Protein AF-A0A815EBQ9-F1 (afdb_monomer)

Secondary structure (DSSP, 8-state):
---------TTS-HHHHHHHHHHHHHHHHHHHHTTTHHHHHH-HHHHHHHHHHHHHTTS-GGGHHHHHHHTTTTS-HHHHHHHHHHHHHHHHHH-

Solvent-accessible surface area (backbone atoms only — not comparable to full-atom values): 5783 Å² total; per-residue (Å²): 138,86,84,86,80,85,72,78,59,99,83,62,57,68,66,59,54,53,45,41,52,57,48,36,49,52,54,50,50,52,40,51,74,67,69,38,53,60,52,44,73,74,33,68,66,59,36,49,45,55,50,49,56,43,49,45,70,68,50,64,72,91,52,38,65,66,53,55,74,60,56,60,74,88,48,54,76,67,59,46,58,75,40,44,67,56,54,48,51,47,50,77,75,75,108

Mean predicted aligned error: 10.31 Å

Radius of gyration: 14.0 Å; Cα contacts (8 Å, |Δi|>4): 45; chains: 1; bounding box: 24×34×37 Å

Structure (mmCIF, N/CA/C/O backbone):
data_AF-A0A815EBQ9-F1
#
_entry.id   AF-A0A815EBQ9-F1
#
loop_
_atom_site.group_PDB
_atom_site.id
_atom_site.type_symbol
_atom_site.label_atom_id
_atom_site.label_alt_id
_atom_site.label_comp_id
_atom_site.label_asym_id
_atom_site.label_entity_id
_atom_site.label_seq_id
_atom_site.pdbx_PDB_ins_code
_atom_site.Cartn_x
_atom_site.Cartn_y
_atom_site.Cartn_z
_atom_site.occupancy
_atom_site.B_iso_or_equiv
_atom_site.auth_seq_id
_atom_site.auth_comp_id
_atom_site.auth_asym_id
_atom_site.auth_atom_id
_atom_site.pdbx_PDB_model_num
ATOM 1 N N . MET A 1 1 ? 11.929 -23.136 4.005 1.00 36.25 1 MET A N 1
ATOM 2 C CA . MET A 1 1 ? 10.779 -22.387 4.549 1.00 36.25 1 MET A CA 1
ATOM 3 C C . MET A 1 1 ? 11.034 -22.233 6.036 1.00 36.25 1 MET A C 1
ATOM 5 O O . MET A 1 1 ? 10.926 -23.215 6.753 1.00 36.25 1 MET A O 1
ATOM 9 N N . ASP A 1 2 ? 11.507 -21.063 6.455 1.00 36.50 2 ASP A N 1
ATOM 10 C CA . ASP A 1 2 ? 11.696 -20.718 7.868 1.00 36.50 2 ASP A CA 1
ATOM 11 C C . ASP A 1 2 ? 10.365 -20.159 8.390 1.00 36.50 2 ASP A C 1
ATOM 13 O O . ASP A 1 2 ? 9.827 -19.196 7.840 1.00 36.50 2 ASP A O 1
ATOM 17 N N . GLY A 1 3 ? 9.793 -20.850 9.375 1.00 46.34 3 GLY A N 1
ATOM 18 C CA . GLY A 1 3 ? 8.498 -20.562 9.975 1.00 46.34 3 GLY A CA 1
ATOM 19 C C . GLY A 1 3 ? 8.587 -19.610 11.163 1.00 46.34 3 GLY A C 1
ATOM 20 O O . GLY A 1 3 ? 8.402 -20.035 12.300 1.00 46.34 3 GLY A O 1
ATOM 21 N N . THR A 1 4 ? 8.778 -18.314 10.912 1.00 47.97 4 THR A N 1
ATOM 22 C CA . THR A 1 4 ? 8.848 -17.290 11.974 1.00 47.97 4 THR A CA 1
ATOM 23 C C . THR A 1 4 ? 7.594 -16.407 12.105 1.00 47.97 4 THR A C 1
ATOM 25 O O . THR A 1 4 ? 7.691 -15.222 12.406 1.00 47.97 4 THR A O 1
ATOM 28 N N . PHE A 1 5 ? 6.389 -16.969 11.939 1.00 45.28 5 PHE A N 1
ATOM 29 C CA . PHE A 1 5 ? 5.119 -16.258 12.216 1.00 45.28 5 PHE A CA 1
ATOM 30 C C . PHE A 1 5 ? 4.313 -16.821 13.406 1.00 45.28 5 PHE A C 1
ATOM 32 O O . PHE A 1 5 ? 3.143 -16.490 13.569 1.00 45.28 5 PHE A O 1
ATOM 39 N N . CYS A 1 6 ? 4.896 -17.677 14.251 1.00 48.28 6 CYS A N 1
ATOM 40 C CA . CYS A 1 6 ? 4.098 -18.526 15.149 1.00 48.28 6 CYS A CA 1
ATOM 41 C C . CYS A 1 6 ? 3.786 -18.001 16.558 1.00 48.28 6 CYS A C 1
ATOM 43 O O . CYS A 1 6 ? 3.192 -18.750 17.327 1.00 48.28 6 CYS A O 1
ATOM 45 N N . THR A 1 7 ? 4.085 -16.759 16.936 1.00 48.44 7 THR A N 1
ATOM 46 C CA . THR A 1 7 ? 3.634 -16.269 18.254 1.00 48.44 7 THR A CA 1
ATOM 47 C C . THR A 1 7 ? 3.220 -14.813 18.203 1.00 48.44 7 THR A C 1
ATOM 49 O O . THR A 1 7 ? 4.060 -13.914 18.230 1.00 48.44 7 THR A O 1
ATOM 52 N N . ALA A 1 8 ? 1.907 -14.587 18.160 1.00 49.62 8 ALA A N 1
ATOM 53 C CA . ALA A 1 8 ? 1.347 -13.300 18.526 1.00 49.62 8 ALA A CA 1
ATOM 54 C C . ALA A 1 8 ? 1.682 -13.008 20.004 1.00 49.62 8 ALA A C 1
ATOM 56 O O . ALA A 1 8 ? 1.584 -13.919 20.833 1.00 49.62 8 ALA A O 1
ATOM 57 N N . PRO A 1 9 ? 2.103 -11.780 20.351 1.00 51.97 9 PRO A N 1
ATOM 58 C CA . PRO A 1 9 ? 2.390 -11.408 21.730 1.00 51.97 9 PRO A CA 1
ATOM 59 C C . PRO A 1 9 ? 1.181 -11.682 22.638 1.00 51.97 9 PRO A C 1
ATOM 61 O O . PRO A 1 9 ? 0.050 -11.454 22.212 1.00 51.97 9 PRO A O 1
ATOM 64 N N . PRO A 1 10 ? 1.384 -12.097 23.899 1.00 51.16 10 PRO A N 1
ATOM 65 C CA . PRO A 1 10 ? 0.303 -12.519 24.800 1.00 51.16 10 PRO A CA 1
ATOM 66 C C . PRO A 1 10 ? -0.728 -11.426 25.149 1.00 51.16 10 PRO A C 1
ATOM 68 O O . PRO A 1 10 ? -1.750 -11.738 25.748 1.00 51.16 10 PRO A O 1
ATOM 71 N N . ASN A 1 11 ? -0.498 -10.174 24.731 1.00 55.22 11 ASN A N 1
ATOM 72 C CA . ASN A 1 11 ? -1.406 -9.034 24.908 1.00 55.22 11 ASN A CA 1
ATOM 73 C C . ASN A 1 11 ? -1.946 -8.474 23.577 1.00 55.22 11 ASN A C 1
ATOM 75 O O . ASN A 1 11 ? -2.493 -7.375 23.549 1.00 55.22 11 ASN A O 1
ATOM 79 N N . PHE A 1 12 ? -1.736 -9.174 22.459 1.00 49.34 12 PHE A N 1
ATOM 80 C CA . PHE A 1 12 ? -2.249 -8.757 21.158 1.00 49.34 12 PHE A CA 1
ATOM 81 C C . PHE A 1 12 ? -3.662 -9.317 20.984 1.00 49.34 12 PHE A C 1
ATOM 83 O O . PHE A 1 12 ? -3.846 -10.531 20.884 1.00 49.34 12 PHE A O 1
ATOM 90 N N . ASP A 1 13 ? -4.657 -8.431 20.994 1.00 54.75 13 ASP A N 1
ATOM 91 C CA . ASP A 1 13 ? -6.068 -8.796 20.873 1.00 54.75 13 ASP A CA 1
ATOM 92 C C . ASP A 1 13 ? -6.283 -9.628 19.597 1.00 54.75 13 ASP A C 1
ATOM 94 O O . ASP A 1 13 ? -5.869 -9.229 18.502 1.00 54.75 13 ASP A O 1
ATOM 98 N N . GLN A 1 14 ? -6.924 -1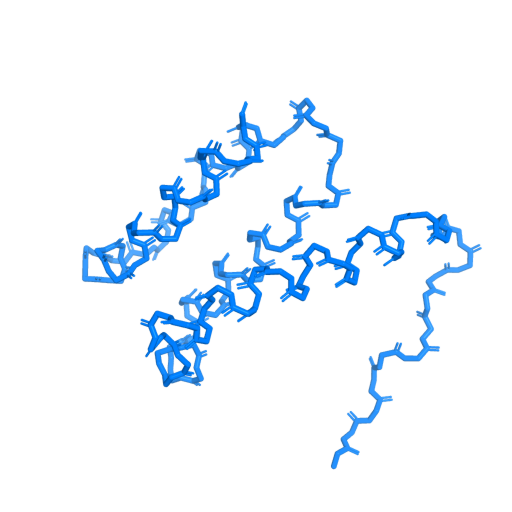0.794 19.719 1.00 52.62 14 GLN A N 1
ATOM 99 C CA . GLN A 1 14 ? -7.138 -11.717 18.591 1.00 52.62 14 GLN A CA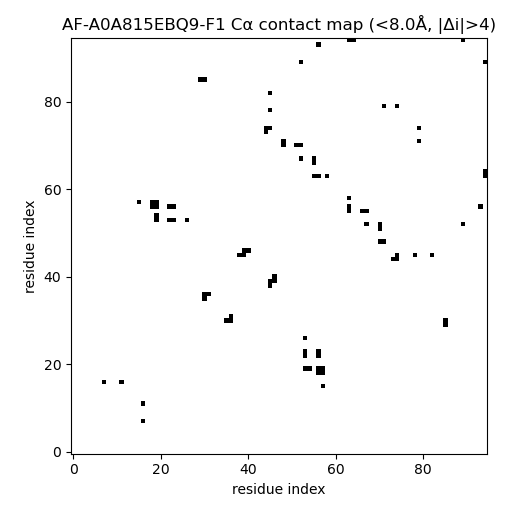 1
ATOM 100 C C . GLN A 1 14 ? -7.851 -11.040 17.411 1.00 52.62 14 GLN A C 1
ATOM 102 O O . GLN A 1 14 ? -7.641 -11.400 16.253 1.00 52.62 14 GLN A O 1
ATOM 107 N N . MET A 1 15 ? -8.651 -10.017 17.703 1.00 52.53 15 MET A N 1
ATOM 108 C CA . MET A 1 15 ? -9.361 -9.206 16.723 1.00 52.53 15 MET A CA 1
ATOM 109 C C . MET A 1 15 ? -8.410 -8.392 15.828 1.00 52.53 15 MET A C 1
ATOM 111 O O . MET A 1 15 ? -8.596 -8.384 14.611 1.00 52.53 15 MET A O 1
ATOM 115 N N . PHE A 1 16 ? -7.333 -7.820 16.384 1.00 53.28 16 PHE A N 1
ATOM 116 C CA . PHE A 1 16 ? -6.304 -7.133 15.590 1.00 53.28 16 PHE A CA 1
ATOM 117 C C . PHE A 1 16 ? -5.533 -8.108 14.701 1.00 53.28 16 PHE A C 1
ATOM 119 O O . PHE A 1 16 ? -5.151 -7.753 13.591 1.00 53.28 16 PHE A O 1
ATOM 126 N N . ILE A 1 17 ? -5.339 -9.353 15.143 1.00 57.06 17 ILE A N 1
ATOM 127 C CA . ILE A 1 17 ? -4.673 -10.393 14.345 1.00 57.06 17 ILE A CA 1
ATOM 128 C C . ILE A 1 17 ? -5.544 -10.795 13.146 1.00 57.06 17 ILE A C 1
ATOM 130 O O . ILE A 1 17 ? -5.047 -10.896 12.026 1.00 57.06 17 ILE A O 1
ATOM 134 N N . ILE A 1 18 ? -6.849 -10.995 13.353 1.00 59.16 18 ILE A N 1
ATOM 135 C CA . ILE A 1 18 ? -7.782 -11.349 12.272 1.00 59.16 18 ILE A CA 1
ATOM 136 C C . ILE A 1 18 ? -7.895 -10.199 11.262 1.00 59.16 18 ILE A C 1
ATOM 138 O O . ILE A 1 18 ? -7.839 -10.445 10.053 1.00 59.16 18 ILE A O 1
ATOM 142 N N . GLN A 1 19 ? -7.979 -8.951 11.739 1.00 57.16 19 GLN A N 1
ATOM 143 C CA . GLN A 1 19 ? -7.914 -7.775 10.870 1.00 57.16 19 GLN A CA 1
ATOM 144 C C . GLN A 1 19 ? -6.584 -7.720 10.114 1.00 57.16 19 GLN A C 1
ATOM 146 O O . GLN A 1 19 ? -6.617 -7.615 8.895 1.00 57.16 19 GLN A O 1
ATOM 151 N N . ALA A 1 20 ? -5.435 -7.911 10.772 1.00 60.12 20 ALA A N 1
ATOM 152 C CA . ALA A 1 20 ? -4.115 -7.917 10.126 1.00 60.12 20 ALA A CA 1
ATOM 153 C C . ALA A 1 20 ? -4.036 -8.904 8.968 1.00 60.12 20 ALA A C 1
ATOM 155 O O . ALA A 1 20 ? -3.555 -8.572 7.886 1.00 60.12 20 ALA A O 1
ATOM 156 N N . ILE A 1 21 ? -4.512 -10.127 9.201 1.00 65.06 21 ILE A N 1
ATOM 157 C CA . ILE A 1 21 ? -4.451 -11.204 8.219 1.00 65.06 21 ILE A CA 1
ATOM 158 C C . ILE A 1 21 ? -5.397 -10.903 7.057 1.00 65.06 21 ILE A C 1
ATOM 160 O O . ILE A 1 21 ? -4.981 -10.994 5.903 1.00 65.06 21 ILE A O 1
ATOM 164 N N . SER A 1 22 ? -6.641 -10.503 7.330 1.00 65.94 22 SER A N 1
ATOM 165 C CA . SER A 1 22 ? -7.618 -10.162 6.286 1.00 65.94 22 SER A CA 1
ATOM 166 C C . SER A 1 22 ? -7.136 -8.985 5.429 1.00 65.94 22 SER A C 1
ATOM 168 O O . SER A 1 22 ? -7.100 -9.054 4.197 1.00 65.94 22 SER A O 1
ATOM 170 N N . HIS A 1 23 ? -6.672 -7.931 6.095 1.00 66.00 23 HIS A N 1
ATOM 171 C CA . HIS A 1 23 ? -6.238 -6.676 5.500 1.00 66.00 23 HIS A CA 1
ATOM 172 C C . HIS A 1 23 ? -4.933 -6.838 4.717 1.00 66.00 23 HIS A C 1
ATOM 174 O O . HIS A 1 23 ? -4.863 -6.472 3.542 1.00 66.00 23 HIS A O 1
ATOM 180 N N . GLY A 1 24 ? -3.933 -7.487 5.318 1.00 67.31 24 GLY A N 1
ATOM 181 C CA . GLY A 1 24 ? -2.674 -7.825 4.661 1.00 67.31 24 GLY A CA 1
ATOM 182 C C . GLY A 1 24 ? -2.884 -8.726 3.445 1.00 67.31 24 GLY A C 1
ATOM 183 O O . GLY A 1 24 ? -2.292 -8.491 2.393 1.00 67.31 24 GLY A O 1
ATOM 184 N N . THR A 1 25 ? -3.799 -9.698 3.530 1.00 68.75 25 THR A N 1
ATOM 185 C CA . THR A 1 25 ? -4.133 -10.563 2.388 1.00 68.75 25 THR A CA 1
ATOM 186 C C . THR A 1 25 ? -4.812 -9.780 1.261 1.00 68.75 25 THR A C 1
ATOM 188 O O . THR A 1 25 ? -4.535 -10.040 0.092 1.00 68.75 25 THR A O 1
ATOM 191 N N . CYS A 1 26 ? -5.677 -8.811 1.579 1.00 71.44 26 CYS A N 1
ATOM 192 C CA . CYS A 1 26 ? -6.337 -7.966 0.582 1.00 71.44 26 CYS A CA 1
ATOM 193 C C . CYS A 1 26 ? -5.331 -7.078 -0.167 1.00 71.44 26 CYS A C 1
ATOM 195 O O . CYS A 1 26 ? -5.307 -7.071 -1.399 1.00 71.44 26 CYS A O 1
ATOM 197 N N . VAL A 1 27 ? -4.443 -6.400 0.566 1.00 67.00 27 VAL A N 1
ATOM 198 C CA . VAL A 1 27 ? -3.379 -5.568 -0.019 1.00 67.00 27 VAL A CA 1
ATOM 199 C C . VAL A 1 27 ? -2.433 -6.419 -0.868 1.00 67.00 27 VAL A C 1
ATOM 201 O O . VAL A 1 27 ? -2.141 -6.060 -2.007 1.00 67.00 27 VAL A O 1
ATOM 204 N N . TYR A 1 28 ? -2.014 -7.586 -0.371 1.00 69.75 28 TYR A N 1
ATOM 205 C CA . TYR A 1 28 ? -1.114 -8.477 -1.102 1.00 69.75 28 TYR A CA 1
ATOM 206 C C . TYR A 1 28 ? -1.740 -9.036 -2.390 1.00 69.75 28 TYR A C 1
ATOM 208 O O . TYR A 1 28 ? -1.085 -9.066 -3.430 1.00 69.75 28 TYR A O 1
ATOM 216 N N . LYS A 1 29 ? -3.029 -9.400 -2.370 1.00 75.31 29 LYS A N 1
ATOM 217 C CA . LYS A 1 29 ? -3.765 -9.781 -3.588 1.00 75.31 29 LYS A CA 1
ATOM 218 C C . LYS A 1 29 ? -3.838 -8.636 -4.597 1.00 75.31 29 LYS A C 1
ATOM 220 O O . LYS A 1 29 ? -3.722 -8.879 -5.795 1.00 75.31 29 LYS A O 1
ATOM 225 N N . ASN A 1 30 ? -3.993 -7.398 -4.128 1.00 70.44 30 ASN A N 1
ATOM 226 C CA . ASN A 1 30 ? -4.014 -6.223 -4.998 1.00 70.44 30 ASN A CA 1
ATOM 227 C C . ASN A 1 30 ? -2.647 -6.005 -5.673 1.00 70.44 30 ASN A C 1
ATOM 229 O O . ASN A 1 30 ? -2.588 -5.811 -6.885 1.00 70.44 30 ASN A O 1
ATOM 233 N N . VAL A 1 31 ? -1.550 -6.157 -4.922 1.00 70.62 31 VAL A N 1
ATOM 234 C CA . VAL A 1 31 ? -0.172 -6.141 -5.455 1.00 70.62 31 VAL A CA 1
ATOM 235 C C . VAL A 1 31 ? 0.016 -7.221 -6.526 1.00 70.62 31 VAL A C 1
ATOM 237 O O . VAL A 1 31 ? 0.526 -6.929 -7.605 1.00 70.62 31 VAL A O 1
ATOM 240 N N . GLN A 1 32 ? -0.462 -8.445 -6.279 1.00 71.56 32 GLN A N 1
ATOM 241 C CA . GLN A 1 32 ? -0.382 -9.531 -7.262 1.00 71.56 32 GLN A CA 1
ATOM 242 C C . GLN A 1 32 ? -1.199 -9.258 -8.529 1.00 71.56 32 GLN A C 1
ATOM 244 O O . GLN A 1 32 ? -0.723 -9.515 -9.631 1.00 71.56 32 GLN A O 1
ATOM 249 N N . SER A 1 33 ? -2.409 -8.709 -8.389 1.00 73.25 33 SER A N 1
ATOM 250 C CA . SER A 1 33 ? -3.296 -8.415 -9.525 1.00 73.25 33 SER A CA 1
ATOM 251 C C . SER A 1 33 ? -2.791 -7.306 -10.452 1.00 73.25 33 SER A C 1
ATOM 253 O O . SER A 1 33 ? -3.246 -7.214 -11.588 1.00 73.25 33 SER A O 1
ATOM 255 N N . ARG A 1 34 ? -1.858 -6.472 -9.979 1.00 69.50 34 ARG A N 1
ATOM 256 C CA . ARG A 1 34 ? -1.312 -5.318 -10.710 1.00 69.50 34 ARG A CA 1
ATOM 257 C C . ARG A 1 34 ? 0.079 -5.573 -11.293 1.00 69.50 34 ARG A C 1
ATOM 259 O O . ARG A 1 34 ? 0.770 -4.625 -11.640 1.00 69.50 34 ARG A O 1
ATOM 266 N N . ASP A 1 35 ? 0.495 -6.837 -11.351 1.00 70.75 35 ASP A N 1
ATOM 267 C CA . ASP A 1 35 ? 1.817 -7.271 -11.825 1.00 70.75 35 ASP A CA 1
ATOM 268 C C . ASP A 1 35 ? 3.005 -6.669 -11.043 1.00 70.75 35 ASP A C 1
ATOM 270 O O . ASP A 1 35 ? 4.160 -6.760 -11.441 1.00 70.75 35 ASP A O 1
ATOM 274 N N . LEU A 1 36 ? 2.743 -6.123 -9.850 1.00 69.38 36 LEU A N 1
ATOM 275 C CA . LEU A 1 36 ? 3.763 -5.578 -8.947 1.00 69.38 36 LEU A CA 1
ATOM 276 C C . LEU A 1 36 ? 4.501 -6.684 -8.173 1.00 69.38 36 LEU A C 1
ATOM 278 O O . LEU A 1 36 ? 5.261 -6.398 -7.250 1.00 69.38 36 LEU A O 1
ATOM 282 N N . SER A 1 37 ? 4.269 -7.956 -8.510 1.00 71.75 37 SER A N 1
ATOM 283 C CA . SER A 1 37 ? 4.842 -9.105 -7.802 1.00 71.75 37 SER A CA 1
ATOM 284 C C . SER A 1 37 ? 6.363 -9.162 -7.940 1.00 71.75 37 SER A C 1
ATOM 286 O O . SER A 1 37 ? 7.053 -9.394 -6.948 1.00 71.75 37 SER A O 1
ATOM 288 N N . SER A 1 38 ? 6.885 -8.928 -9.147 1.00 66.81 38 SER A N 1
ATOM 289 C CA . SER A 1 38 ? 8.327 -8.851 -9.416 1.00 66.81 38 SER A CA 1
ATOM 290 C C . SER A 1 38 ? 8.931 -7.621 -8.740 1.00 66.81 38 SER A C 1
ATOM 292 O O . SER A 1 38 ? 9.843 -7.747 -7.930 1.00 66.81 38 SER A O 1
ATOM 294 N N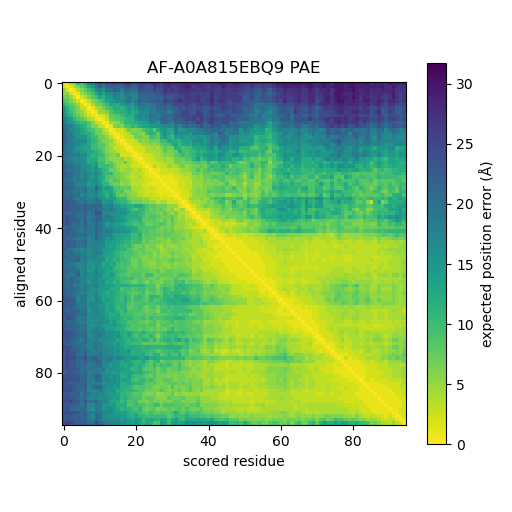 . THR A 1 39 ? 8.323 -6.451 -8.934 1.00 69.38 39 THR A N 1
ATOM 295 C CA . THR A 1 39 ? 8.734 -5.186 -8.312 1.00 69.38 39 THR A CA 1
ATOM 296 C C . THR A 1 39 ? 8.789 -5.267 -6.782 1.00 69.38 39 THR A C 1
ATOM 298 O O . THR A 1 39 ? 9.733 -4.783 -6.161 1.00 69.38 39 THR A O 1
ATOM 301 N N . TYR A 1 40 ? 7.820 -5.933 -6.149 1.00 70.31 40 TYR A N 1
ATOM 302 C CA . TYR A 1 40 ? 7.808 -6.180 -4.705 1.00 70.31 40 TYR A CA 1
ATOM 303 C C . TYR A 1 40 ? 8.975 -7.070 -4.241 1.00 70.31 40 TYR A C 1
ATOM 305 O O . TYR A 1 40 ? 9.511 -6.882 -3.143 1.00 70.31 40 TYR A O 1
ATOM 313 N N . LEU A 1 41 ? 9.360 -8.063 -5.047 1.00 73.75 41 LEU A N 1
ATOM 314 C CA . LEU A 1 41 ? 10.453 -8.985 -4.734 1.00 73.75 41 LEU A CA 1
ATOM 315 C C . LEU A 1 41 ? 11.834 -8.384 -5.014 1.00 73.75 41 LEU A C 1
ATOM 317 O O . LEU A 1 41 ? 12.772 -8.695 -4.273 1.00 73.75 41 LEU A O 1
ATOM 321 N N . ASP A 1 42 ? 11.935 -7.490 -5.994 1.00 76.62 42 ASP A N 1
ATOM 322 C CA . ASP A 1 42 ? 13.202 -6.944 -6.483 1.00 76.62 42 ASP A CA 1
ATOM 323 C C . ASP A 1 42 ? 13.551 -5.595 -5.838 1.00 76.62 42 ASP A C 1
ATOM 325 O O . ASP A 1 42 ? 14.718 -5.325 -5.551 1.00 76.62 42 ASP A O 1
ATOM 329 N N . ASN A 1 43 ? 12.554 -4.766 -5.509 1.00 79.19 43 ASN A N 1
ATOM 330 C CA . ASN A 1 43 ? 12.768 -3.447 -4.917 1.00 79.19 43 ASN A CA 1
ATOM 331 C C . ASN A 1 43 ? 12.466 -3.448 -3.405 1.00 79.19 43 ASN A C 1
ATOM 333 O O . ASN A 1 43 ? 11.331 -3.609 -2.951 1.00 79.19 43 ASN A O 1
ATOM 337 N N . ILE A 1 44 ? 13.512 -3.265 -2.592 1.00 81.44 44 ILE A N 1
ATOM 338 C CA . ILE A 1 44 ? 13.417 -3.236 -1.122 1.00 81.44 44 ILE A CA 1
ATOM 339 C C . ILE A 1 44 ? 12.586 -2.040 -0.627 1.00 81.44 44 ILE A C 1
ATOM 341 O O . ILE A 1 44 ? 11.821 -2.205 0.325 1.00 81.44 44 ILE A O 1
ATOM 345 N N . MET A 1 45 ? 12.682 -0.876 -1.276 1.00 81.94 45 MET A N 1
ATOM 346 C CA . MET A 1 45 ? 11.949 0.336 -0.889 1.00 81.94 45 MET A CA 1
ATOM 347 C C . MET A 1 45 ? 10.451 0.170 -1.135 1.00 81.94 45 MET A C 1
ATOM 349 O O . MET A 1 45 ? 9.643 0.364 -0.229 1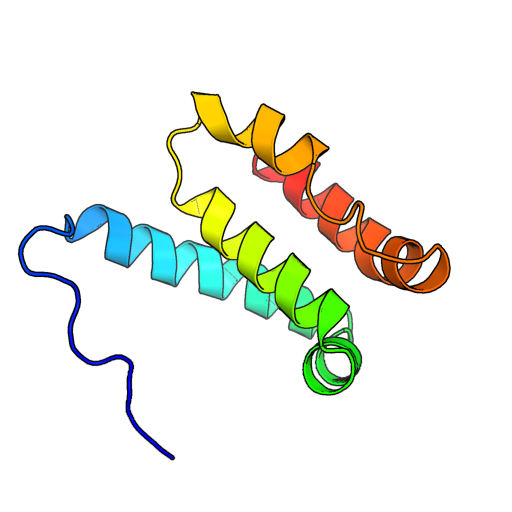.00 81.94 45 MET A O 1
ATOM 353 N N . ILE A 1 46 ? 10.077 -0.312 -2.320 1.00 80.81 46 ILE A N 1
ATOM 354 C CA . ILE A 1 46 ? 8.678 -0.607 -2.659 1.00 80.81 46 ILE A CA 1
ATOM 355 C C . ILE A 1 46 ? 8.093 -1.657 -1.706 1.00 80.81 46 ILE A C 1
ATOM 357 O O . ILE A 1 46 ? 6.987 -1.495 -1.185 1.00 80.81 46 ILE A O 1
ATOM 361 N N . ARG A 1 47 ? 8.859 -2.706 -1.395 1.00 82.38 47 ARG A N 1
ATOM 362 C CA . ARG A 1 47 ? 8.466 -3.726 -0.413 1.00 82.38 47 ARG A CA 1
ATOM 363 C C . ARG A 1 47 ? 8.247 -3.146 0.982 1.00 82.38 47 ARG A C 1
ATOM 365 O O . ARG A 1 47 ? 7.308 -3.557 1.664 1.00 82.38 47 ARG A O 1
ATOM 372 N N . SER A 1 48 ? 9.115 -2.227 1.410 1.00 82.88 48 SER A N 1
ATOM 373 C CA . SER A 1 48 ? 9.000 -1.520 2.689 1.00 82.88 48 SER A CA 1
ATOM 374 C C . SER A 1 48 ? 7.704 -0.714 2.741 1.00 82.88 48 SER A C 1
ATOM 376 O O . SER A 1 48 ? 6.903 -0.913 3.651 1.00 82.88 48 SER A O 1
ATOM 378 N N . VAL A 1 49 ? 7.434 0.098 1.718 1.00 85.19 49 VAL A N 1
ATOM 379 C CA . VAL A 1 49 ? 6.226 0.933 1.641 1.00 85.19 49 VAL A CA 1
ATOM 380 C C . VAL A 1 49 ? 4.950 0.093 1.614 1.00 85.19 49 VAL A C 1
ATOM 382 O O . VAL A 1 49 ? 4.011 0.383 2.353 1.00 85.19 49 VAL A O 1
ATOM 385 N N . ILE A 1 50 ? 4.920 -1.002 0.852 1.00 81.69 50 ILE A N 1
ATOM 386 C CA . ILE A 1 50 ? 3.769 -1.920 0.827 1.00 81.69 50 ILE A CA 1
ATOM 387 C C . ILE A 1 50 ? 3.541 -2.560 2.207 1.00 81.69 50 ILE A C 1
ATOM 389 O O . ILE A 1 50 ? 2.401 -2.706 2.648 1.00 81.69 50 ILE A O 1
ATOM 393 N N . ARG A 1 51 ? 4.607 -2.918 2.934 1.00 82.12 51 ARG A N 1
ATOM 394 C CA . ARG A 1 51 ? 4.487 -3.419 4.315 1.00 82.12 51 ARG A CA 1
ATOM 395 C C . ARG A 1 51 ? 3.978 -2.352 5.272 1.00 82.12 51 ARG A C 1
ATOM 397 O O . ARG A 1 51 ? 3.145 -2.665 6.116 1.00 82.12 51 ARG A O 1
ATOM 404 N N . GLN A 1 52 ? 4.435 -1.114 5.122 1.00 83.44 52 GLN A N 1
ATOM 405 C CA . GLN A 1 52 ? 3.936 0.009 5.906 1.00 83.44 52 GLN A CA 1
ATOM 406 C C . GLN A 1 52 ? 2.445 0.262 5.620 1.00 83.44 52 GLN A C 1
ATOM 408 O O . GLN A 1 52 ? 1.685 0.407 6.569 1.00 83.44 52 GLN A O 1
ATOM 413 N N . MET A 1 53 ? 1.980 0.184 4.363 1.00 81.31 53 MET A N 1
ATOM 414 C CA . MET A 1 53 ? 0.543 0.234 4.025 1.00 81.31 53 MET A CA 1
ATOM 415 C C . MET A 1 53 ? -0.262 -0.862 4.728 1.00 81.31 53 MET A C 1
ATOM 417 O O . MET A 1 53 ? -1.315 -0.592 5.298 1.00 81.31 53 MET A O 1
ATOM 421 N N . MET A 1 54 ? 0.246 -2.099 4.735 1.00 76.94 54 MET A N 1
ATOM 422 C CA . MET A 1 54 ? -0.394 -3.197 5.469 1.00 76.94 54 MET A CA 1
ATOM 423 C C . MET A 1 54 ? -0.399 -2.962 6.985 1.00 76.94 54 MET A C 1
ATOM 425 O O . MET A 1 54 ? -1.323 -3.396 7.663 1.00 76.94 54 MET A O 1
ATOM 429 N N . ALA A 1 55 ? 0.607 -2.272 7.524 1.00 80.19 55 ALA A N 1
ATOM 430 C CA . ALA A 1 55 ? 0.657 -1.910 8.936 1.00 80.19 55 ALA A CA 1
ATOM 431 C C . ALA A 1 55 ? -0.297 -0.756 9.286 1.00 80.19 55 ALA A C 1
ATOM 433 O O . ALA A 1 55 ? -0.848 -0.755 10.382 1.00 80.19 55 ALA A O 1
ATOM 434 N N . LEU A 1 56 ? -0.554 0.190 8.371 1.00 79.75 56 LEU A N 1
ATOM 435 C CA . LEU A 1 56 ? -1.550 1.253 8.583 1.00 79.75 56 LEU A CA 1
ATOM 436 C C . LEU A 1 56 ? -2.948 0.682 8.830 1.00 79.75 56 LEU A C 1
ATOM 438 O O .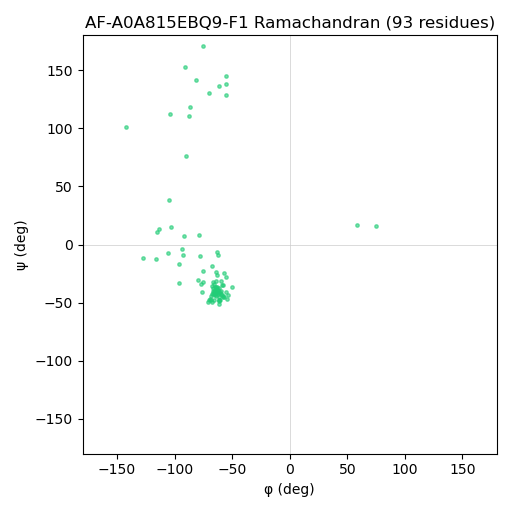 LEU A 1 56 ? -3.678 1.198 9.669 1.00 79.75 56 LEU A O 1
ATOM 442 N N . ALA A 1 57 ? -3.276 -0.431 8.174 1.00 71.69 57 ALA A N 1
ATOM 443 C CA . ALA A 1 57 ? -4.526 -1.163 8.357 1.00 71.69 57 ALA A CA 1
ATOM 444 C C . ALA A 1 57 ? -4.738 -1.739 9.774 1.00 71.69 57 ALA A C 1
ATOM 446 O O . ALA A 1 57 ? -5.811 -2.279 10.048 1.00 71.69 57 ALA A O 1
ATOM 447 N N . LEU A 1 58 ? -3.716 -1.680 10.638 1.00 73.75 58 LEU A N 1
ATOM 448 C CA . LEU A 1 58 ? -3.745 -2.143 12.028 1.00 73.75 58 LEU A CA 1
ATOM 449 C C . LEU A 1 58 ? -3.812 -1.019 13.055 1.00 73.75 58 LEU A C 1
ATOM 451 O O . LEU A 1 58 ? -3.924 -1.287 14.252 1.00 73.75 58 LEU A O 1
ATOM 455 N N . LEU A 1 59 ? -3.695 0.227 12.609 1.00 75.75 59 LEU A N 1
ATOM 456 C CA . LEU A 1 59 ? -3.689 1.377 13.493 1.00 75.75 59 LEU A CA 1
ATOM 457 C C . LEU A 1 59 ? -5.113 1.903 13.695 1.00 75.75 59 LEU A C 1
ATOM 459 O O . LEU A 1 59 ? -5.953 1.764 12.806 1.00 75.75 59 LEU A O 1
ATOM 463 N N . PRO A 1 60 ? -5.397 2.545 14.842 1.00 76.88 60 PRO A N 1
ATOM 464 C CA . PRO A 1 60 ? -6.651 3.266 15.023 1.00 76.88 60 PRO A CA 1
ATOM 465 C C . PRO A 1 60 ? -6.849 4.315 13.919 1.00 76.88 60 PRO A C 1
ATOM 467 O O . PRO A 1 60 ? -5.909 5.045 13.595 1.00 76.88 60 PRO A O 1
ATOM 470 N N . GLU A 1 61 ? -8.075 4.427 13.395 1.00 77.06 61 GLU A N 1
ATOM 471 C CA . GLU A 1 61 ? -8.427 5.259 12.226 1.00 77.06 61 GLU A CA 1
ATOM 472 C C . GLU A 1 61 ? -7.924 6.705 12.328 1.00 77.06 61 GLU A C 1
ATOM 474 O O . GLU A 1 61 ? -7.424 7.269 11.359 1.00 77.06 61 GLU A O 1
ATOM 479 N N . GLN A 1 62 ? -7.944 7.279 13.531 1.00 81.44 62 GLN A N 1
ATOM 480 C CA . GLN A 1 62 ? -7.454 8.632 13.817 1.00 81.44 62 GLN A CA 1
ATOM 481 C C . GLN A 1 62 ? -5.979 8.880 13.438 1.00 81.44 62 GLN A C 1
ATOM 483 O O . GLN A 1 62 ? -5.592 10.025 13.211 1.00 81.44 62 GLN A O 1
ATOM 488 N N . TYR A 1 63 ? -5.148 7.834 13.367 1.00 80.56 63 TYR A N 1
ATOM 489 C CA . TYR A 1 63 ? -3.731 7.942 13.004 1.00 80.56 63 TYR A CA 1
ATOM 490 C C . TYR A 1 63 ? -3.460 7.655 11.522 1.00 80.56 63 TYR A C 1
ATOM 492 O O . TYR A 1 63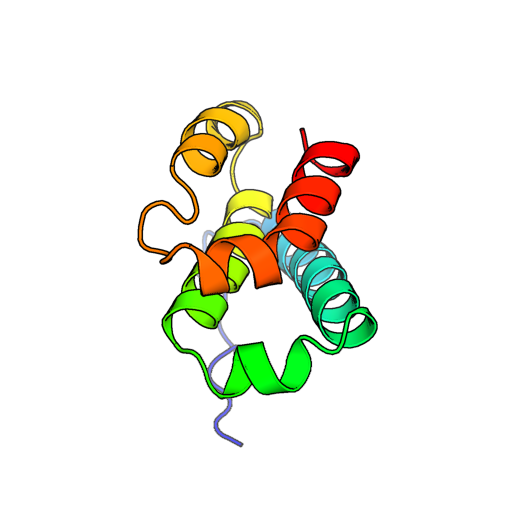 ? -2.393 8.022 11.023 1.00 80.56 63 TYR A O 1
ATOM 500 N N . ILE A 1 64 ? -4.408 7.033 10.810 1.00 81.31 64 ILE A N 1
ATOM 501 C CA . ILE A 1 64 ? -4.222 6.584 9.424 1.00 81.31 64 ILE A CA 1
ATOM 502 C C . ILE A 1 64 ? -3.917 7.763 8.481 1.00 81.31 64 ILE A C 1
ATOM 504 O O . ILE A 1 64 ? -2.895 7.685 7.798 1.00 81.31 64 ILE A O 1
ATOM 508 N N . PRO A 1 65 ? -4.663 8.891 8.476 1.00 82.50 65 PRO A N 1
ATOM 509 C CA . PRO A 1 65 ? -4.408 9.984 7.533 1.00 82.50 65 PRO A CA 1
ATOM 510 C C . PRO A 1 65 ? -3.034 10.634 7.706 1.00 82.50 65 PRO A C 1
ATOM 512 O O . PRO A 1 65 ? -2.344 10.929 6.731 1.00 82.50 65 PRO A O 1
ATOM 515 N N . SER A 1 66 ? -2.608 10.832 8.959 1.00 84.81 66 SER A N 1
ATOM 516 C CA . SER A 1 66 ? -1.318 11.458 9.265 1.00 84.81 66 SER A CA 1
ATOM 517 C C . SER A 1 66 ? -0.145 10.580 8.831 1.00 84.81 66 SER A C 1
ATOM 519 O O . SER A 1 66 ? 0.826 11.080 8.265 1.00 84.81 66 SER A O 1
ATOM 521 N N . LEU A 1 67 ? -0.232 9.271 9.066 1.00 84.56 67 LEU A N 1
ATOM 522 C CA . LEU A 1 67 ? 0.830 8.341 8.696 1.00 84.56 67 LEU A CA 1
ATOM 523 C C . LEU A 1 67 ? 0.816 8.029 7.196 1.00 84.56 67 LEU A C 1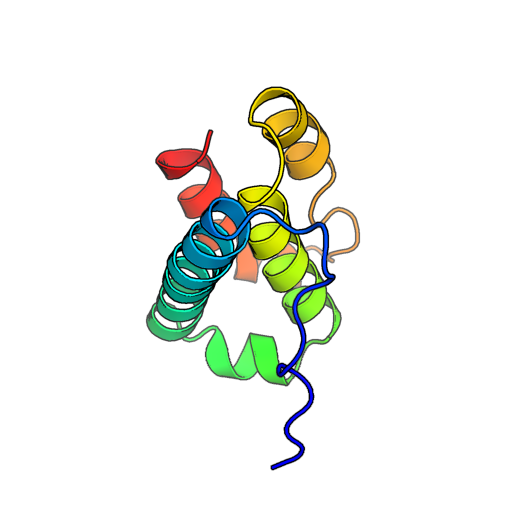
ATOM 525 O O . LEU A 1 67 ? 1.883 7.921 6.595 1.00 84.56 67 LEU A O 1
ATOM 529 N N . PHE A 1 68 ? -0.362 7.977 6.569 1.00 85.50 68 PHE A N 1
ATOM 530 C CA . PHE A 1 68 ? -0.499 7.822 5.122 1.00 85.50 68 PHE A CA 1
ATOM 531 C C . PHE A 1 68 ? 0.097 9.010 4.353 1.00 85.50 68 PHE A C 1
ATOM 533 O O . PHE A 1 68 ? 0.774 8.806 3.351 1.00 85.50 68 PHE A O 1
ATOM 540 N N . ALA A 1 69 ? -0.053 10.244 4.847 1.00 84.94 69 ALA A N 1
ATOM 541 C CA . ALA A 1 69 ? 0.558 11.429 4.230 1.00 84.94 69 ALA A CA 1
ATOM 542 C C . ALA A 1 69 ? 2.103 11.400 4.220 1.00 84.94 69 ALA A C 1
ATOM 544 O O . ALA A 1 69 ? 2.739 12.015 3.360 1.00 84.94 69 ALA A O 1
ATOM 545 N N . ASN A 1 70 ? 2.709 10.677 5.165 1.00 85.81 70 ASN A N 1
ATOM 546 C CA . ASN A 1 70 ? 4.161 10.502 5.262 1.00 85.81 70 ASN A CA 1
ATOM 547 C C . ASN A 1 70 ? 4.664 9.250 4.526 1.00 85.81 70 ASN A C 1
ATOM 549 O O . ASN A 1 70 ? 5.870 9.065 4.357 1.00 85.81 70 ASN A O 1
ATOM 553 N N . LEU A 1 71 ? 3.752 8.394 4.070 1.00 86.88 71 LEU A N 1
ATOM 554 C CA . LEU A 1 71 ? 4.070 7.132 3.431 1.00 86.88 71 LEU A CA 1
ATOM 555 C C . LEU A 1 71 ? 4.690 7.359 2.042 1.00 86.88 71 LEU A C 1
ATOM 557 O O . LEU A 1 71 ? 4.151 8.083 1.206 1.00 86.88 71 LEU A O 1
ATOM 561 N N . GLY A 1 72 ? 5.823 6.708 1.775 1.00 80.19 72 GLY A N 1
ATOM 562 C CA . GLY A 1 72 ? 6.470 6.753 0.463 1.00 80.19 72 GLY A CA 1
ATOM 563 C C . GLY A 1 72 ? 7.196 8.061 0.134 1.00 80.19 72 GLY A C 1
ATOM 564 O O . GLY A 1 72 ? 7.537 8.274 -1.027 1.00 80.19 72 GLY A O 1
ATOM 565 N N . GLN A 1 73 ? 7.478 8.925 1.119 1.00 85.56 73 GLN A N 1
ATOM 566 C CA . GLN A 1 73 ? 8.365 10.086 0.915 1.00 85.56 73 GLN A CA 1
ATOM 567 C C . GLN A 1 73 ? 9.809 9.690 0.575 1.00 85.56 73 GLN A C 1
ATOM 569 O O . GLN A 1 73 ? 10.539 10.457 -0.045 1.00 85.56 73 GLN A O 1
ATOM 574 N N . GLU A 1 74 ? 10.198 8.481 0.963 1.00 82.12 74 GLU A N 1
ATOM 575 C CA . GLU A 1 74 ? 11.486 7.855 0.662 1.00 82.12 74 GLU A CA 1
ATOM 576 C C . GLU A 1 74 ? 11.589 7.288 -0.764 1.00 82.12 74 GLU A C 1
ATOM 578 O O . GLU A 1 74 ? 12.678 6.907 -1.186 1.00 82.12 74 GLU A O 1
ATOM 583 N N . LEU A 1 75 ? 10.477 7.236 -1.508 1.00 85.75 75 LEU A N 1
ATOM 584 C CA . LEU A 1 75 ? 10.444 6.729 -2.878 1.00 85.75 75 LEU A CA 1
ATOM 585 C C . LEU A 1 75 ? 10.911 7.790 -3.873 1.00 85.75 75 LEU A C 1
ATOM 587 O O . LEU A 1 75 ? 10.544 8.965 -3.788 1.00 85.75 75 LEU A O 1
ATOM 591 N N . ASN A 1 76 ? 11.652 7.356 -4.887 1.00 87.38 76 ASN A N 1
ATOM 592 C CA . ASN A 1 76 ? 11.956 8.205 -6.031 1.00 87.38 76 ASN A CA 1
ATOM 593 C C . ASN A 1 76 ? 10.738 8.346 -6.973 1.00 87.38 76 ASN A C 1
ATOM 595 O O . ASN A 1 76 ? 9.724 7.660 -6.838 1.00 87.38 76 ASN A O 1
ATOM 599 N N . GLY A 1 77 ? 10.826 9.250 -7.955 1.00 84.25 77 GLY A N 1
ATO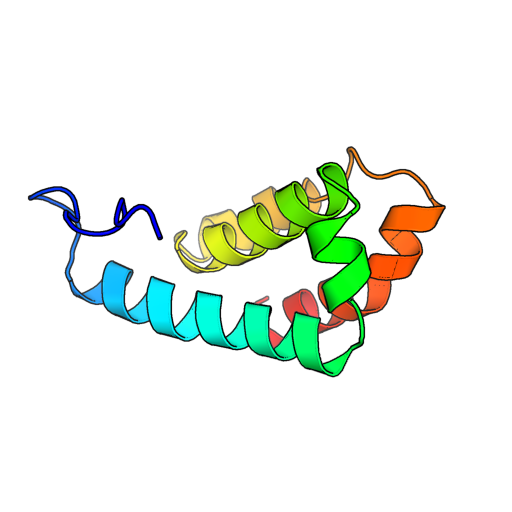M 600 C CA . GLY A 1 77 ? 9.711 9.535 -8.869 1.00 84.25 77 GLY A CA 1
ATOM 601 C C . GLY A 1 77 ? 9.229 8.330 -9.692 1.00 84.25 77 GLY A C 1
ATOM 602 O O . GLY A 1 77 ? 8.036 8.236 -9.969 1.00 84.25 77 GLY A O 1
ATOM 603 N N . SER A 1 78 ? 10.121 7.396 -10.044 1.00 84.81 78 SER A N 1
ATOM 604 C CA . SER A 1 78 ? 9.753 6.169 -10.770 1.00 84.81 78 SER A CA 1
ATOM 605 C C . SER A 1 78 ? 8.979 5.216 -9.865 1.00 84.81 78 SER A C 1
ATOM 607 O O . SER A 1 78 ? 7.877 4.795 -10.202 1.00 84.81 78 SER A O 1
ATOM 609 N N . GLU A 1 79 ? 9.507 4.956 -8.670 1.00 83.38 79 GLU A N 1
ATOM 610 C CA . GLU A 1 79 ? 8.892 4.058 -7.687 1.00 83.38 79 GLU A CA 1
ATOM 611 C C . GLU A 1 79 ? 7.533 4.582 -7.208 1.00 83.38 79 GLU A C 1
ATOM 613 O O . GLU A 1 79 ? 6.585 3.824 -7.004 1.00 83.38 79 GLU A O 1
ATOM 618 N N . ARG A 1 80 ? 7.407 5.906 -7.061 1.00 84.06 80 ARG A N 1
ATOM 619 C CA . ARG A 1 80 ? 6.139 6.537 -6.696 1.00 84.06 80 ARG A CA 1
ATOM 620 C C . ARG A 1 80 ? 5.097 6.416 -7.807 1.00 84.06 80 ARG A C 1
ATOM 622 O O . ARG A 1 80 ? 3.921 6.235 -7.500 1.00 84.06 80 ARG A O 1
ATOM 629 N N . ASN A 1 81 ? 5.511 6.487 -9.072 1.00 86.44 81 ASN A N 1
ATOM 630 C CA . ASN A 1 81 ? 4.617 6.252 -10.204 1.00 86.44 81 ASN A CA 1
ATOM 631 C C . ASN A 1 81 ? 4.167 4.789 -10.272 1.00 86.44 81 ASN A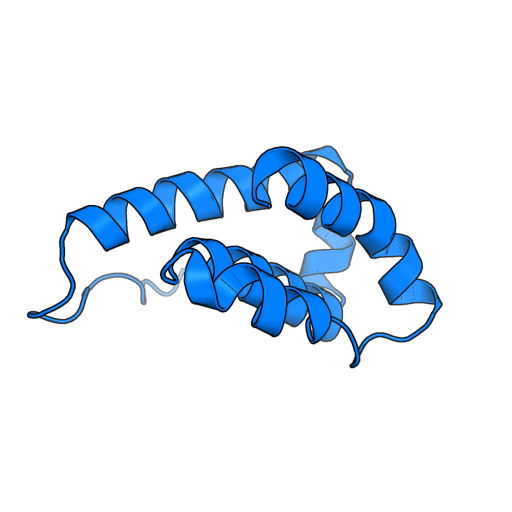 C 1
ATOM 633 O O . ASN A 1 81 ? 2.976 4.545 -10.459 1.00 86.44 81 ASN A O 1
ATOM 637 N N . GLU A 1 82 ? 5.075 3.836 -10.046 1.00 82.75 82 GLU A N 1
ATOM 638 C CA . GLU A 1 82 ? 4.752 2.401 -9.978 1.00 82.75 82 GLU A CA 1
ATOM 639 C C . GLU A 1 82 ? 3.715 2.089 -8.890 1.00 82.75 82 GLU A C 1
ATOM 641 O O . GLU A 1 82 ? 2.848 1.237 -9.073 1.00 82.75 82 GLU A O 1
ATOM 646 N N . LEU A 1 83 ? 3.755 2.820 -7.773 1.00 83.06 83 LEU A N 1
ATOM 647 C CA . LEU A 1 83 ? 2.821 2.647 -6.660 1.00 83.06 83 LEU A CA 1
ATOM 648 C C . LEU A 1 83 ? 1.597 3.569 -6.702 1.00 83.06 83 LEU A C 1
ATOM 650 O O . LEU A 1 83 ? 0.720 3.433 -5.849 1.00 83.06 83 LEU A O 1
ATOM 654 N N . SER A 1 84 ? 1.499 4.488 -7.665 1.00 85.44 84 SER A N 1
ATOM 655 C CA . SER A 1 84 ? 0.446 5.521 -7.721 1.00 85.44 84 SER A CA 1
ATOM 656 C C . SER A 1 84 ? -0.970 4.939 -7.638 1.00 85.44 84 SER A C 1
ATOM 658 O O . SER A 1 84 ? -1.818 5.393 -6.870 1.00 85.44 84 SER A O 1
ATOM 660 N N . ASP A 1 85 ? -1.177 3.860 -8.372 1.00 80.69 85 ASP A N 1
ATOM 661 C CA . ASP A 1 85 ? -2.401 3.084 -8.454 1.00 80.69 85 ASP A CA 1
ATOM 662 C C . ASP A 1 85 ? -2.764 2.375 -7.139 1.00 80.69 85 ASP A C 1
ATOM 664 O O . ASP A 1 85 ? -3.942 2.247 -6.790 1.00 80.69 85 ASP A O 1
ATOM 668 N N . LEU A 1 86 ? -1.750 1.941 -6.386 1.00 81.62 86 LEU A N 1
ATOM 669 C CA . LEU A 1 86 ? -1.915 1.325 -5.072 1.00 81.62 86 LEU A CA 1
ATOM 670 C C . LEU A 1 86 ? -2.220 2.378 -4.001 1.00 81.62 86 LEU A C 1
ATOM 672 O O . LEU A 1 86 ? -3.099 2.159 -3.172 1.00 81.62 86 LEU A O 1
ATOM 676 N N . PHE A 1 87 ? -1.552 3.536 -4.049 1.00 84.94 87 PHE A N 1
ATOM 677 C CA . PHE A 1 87 ? -1.875 4.684 -3.196 1.00 84.94 87 PHE A CA 1
ATOM 678 C C . PHE A 1 87 ? -3.312 5.149 -3.414 1.00 84.94 87 PHE A C 1
ATOM 680 O O . PHE A 1 87 ? -4.028 5.376 -2.442 1.00 84.94 87 PHE A O 1
ATOM 687 N N . LYS A 1 88 ? -3.756 5.230 -4.672 1.00 85.06 88 LYS A N 1
ATOM 688 C CA . LYS A 1 88 ? -5.140 5.570 -5.002 1.00 85.06 88 LYS A CA 1
ATOM 689 C C . LYS A 1 88 ? -6.125 4.545 -4.442 1.00 85.06 88 LYS A C 1
ATOM 691 O O . LYS A 1 88 ? -7.077 4.928 -3.777 1.00 85.06 88 LYS A O 1
ATOM 696 N N . TYR A 1 89 ? -5.871 3.251 -4.645 1.00 81.06 89 TYR A N 1
ATOM 697 C CA . TYR A 1 89 ? -6.704 2.198 -4.062 1.00 81.06 89 TYR A CA 1
ATOM 698 C C . TYR A 1 89 ? -6.773 2.295 -2.533 1.00 81.06 89 TYR A C 1
ATOM 700 O O . TYR A 1 89 ? -7.844 2.172 -1.953 1.00 81.06 89 TYR A O 1
ATOM 708 N N . PHE A 1 90 ? -5.643 2.525 -1.866 1.00 78.88 90 PHE A N 1
ATOM 709 C CA . PHE A 1 90 ? -5.645 2.656 -0.414 1.00 78.88 90 PHE A CA 1
ATOM 710 C C . PHE A 1 90 ? -6.466 3.878 0.021 1.00 78.88 90 PHE A C 1
ATOM 712 O O . PHE A 1 90 ? -7.317 3.758 0.889 1.00 78.88 90 PHE A O 1
ATOM 719 N N . ASN A 1 91 ? -6.298 5.020 -0.647 1.00 80.50 91 ASN A N 1
ATOM 720 C CA . ASN A 1 91 ? -7.079 6.224 -0.372 1.00 80.50 91 ASN A CA 1
ATOM 721 C C . ASN A 1 91 ? -8.590 6.032 -0.595 1.00 80.50 91 ASN A C 1
ATOM 723 O O . ASN A 1 91 ? -9.374 6.497 0.215 1.00 80.50 91 ASN A O 1
ATOM 727 N N . ASP A 1 92 ? -9.002 5.347 -1.664 1.00 79.75 92 ASP A N 1
ATOM 728 C CA . ASP A 1 92 ? -10.420 5.213 -2.031 1.00 79.75 92 ASP A CA 1
ATOM 729 C C . ASP A 1 92 ? -11.195 4.221 -1.138 1.00 79.75 92 ASP A C 1
ATOM 731 O O . ASP A 1 92 ? -12.422 4.285 -1.072 1.00 79.75 92 ASP A O 1
ATOM 735 N N . TYR A 1 93 ? -10.502 3.275 -0.493 1.00 71.88 93 TYR A N 1
ATOM 736 C CA . TYR A 1 93 ? -11.133 2.186 0.268 1.00 71.88 93 TYR A CA 1
ATOM 737 C C . TYR A 1 93 ? -10.825 2.207 1.774 1.00 71.88 93 TYR A C 1
ATOM 739 O O . TYR A 1 93 ? -11.465 1.460 2.514 1.00 71.88 93 TYR A O 1
ATOM 747 N N . TRP A 1 94 ? -9.848 3.003 2.226 1.00 67.69 94 TRP A N 1
ATOM 748 C CA . TRP A 1 94 ? -9.362 2.997 3.617 1.00 67.69 94 TRP A CA 1
ATOM 749 C C . TRP A 1 94 ? -9.333 4.366 4.299 1.00 67.69 94 TRP A C 1
ATOM 751 O O . TRP A 1 94 ? -9.121 4.408 5.511 1.00 67.69 94 TRP A O 1
ATOM 761 N N . MET A 1 95 ? -9.504 5.460 3.550 1.00 63.06 95 MET A N 1
ATOM 762 C CA . MET A 1 95 ? -9.643 6.823 4.082 1.00 63.06 95 MET A CA 1
ATOM 763 C C . MET A 1 95 ? -11.052 7.351 3.833 1.00 63.06 95 MET A C 1
ATOM 765 O O . MET A 1 95 ? -11.503 8.164 4.667 1.00 63.06 95 MET A O 1
#

Organism: NCBI:txid392033

pLDDT: mean 72.18, std 12.9, range [36.25, 87.38]

Sequence (95 aa):
MDGTFCTAPPNFDQMFIIQAISHGTCVYKNVQSRDLSSTYLDNIMIRSVIRQMMALALLPEQYIPSLFANLGQELNGSERNELSDLFKYFNDYWM

Foldseek 3Di:
DDPPPPDDPPPDPVVLVVQLVVLLVVLVVVCVVLVCPVVCVPPPLLVVLSVVLSVLSSDDLVCNVVVLVVGCPVPDPVSCVSCVVVNVVCVVPPD